Protein AF-A0A0L0FI45-F1 (afdb_monomer_lite)

Sequence (99 aa):
MIASANGDFRKLQANTQLSGLLGRTADVILPKGVHKTCRVESPTLDLVVELKAGVHDECVVIHNTADAVDNILNEQRYRVERRYRCRETGNIRIKLEMH

Radius of gyration: 16.41 Å; chains: 1; bounding box: 35×37×49 Å

Secondary structure (DSSP, 8-state):
---SS---HHHHHT-TTTGGGGT-EEEEEETTTEEEEEE-S--S--EEEEEPTT-TT-EEEEEEHHHHHHHHHTT---EEEEEEE-TTT--EEEEEEE-

pLDDT: mean 71.96, std 11.41, range [31.02, 88.5]

Foldseek 3Di:
DPDPPDLPVVVQLVDPVRVQQLQHWDFDQDPPRDTFIDRNGHHVDAFDWDDDPPDPPDIDTPDGSNVQVVCVRVVHKHKGWDWDQDPPPRDIDIDIDID

Organism: NCBI:txid667725

Structure (mmCIF, N/CA/C/O backbone):
data_AF-A0A0L0FI45-F1
#
_entry.id   AF-A0A0L0FI45-F1
#
loop_
_atom_site.group_PDB
_atom_site.id
_atom_site.type_symbol
_atom_site.label_atom_id
_atom_site.label_alt_id
_atom_site.label_comp_id
_atom_site.label_asym_id
_atom_site.label_entity_id
_atom_site.label_seq_id
_atom_site.pdbx_PDB_ins_code
_atom_site.Cartn_x
_atom_site.Cartn_y
_atom_site.Cartn_z
_atom_site.occupancy
_atom_site.B_iso_or_equiv
_atom_site.auth_seq_id
_atom_site.auth_comp_id
_atom_site.auth_asym_id
_atom_site.auth_atom_id
_atom_site.pdbx_PDB_model_num
ATOM 1 N N . MET A 1 1 ? 1.834 -9.442 15.141 1.00 33.91 1 MET A N 1
ATOM 2 C CA . MET A 1 1 ? 1.299 -8.192 14.561 1.00 33.91 1 MET A CA 1
ATOM 3 C C . MET A 1 1 ? 2.478 -7.280 14.246 1.00 33.91 1 MET A C 1
ATOM 5 O O . MET A 1 1 ? 2.934 -6.549 15.114 1.00 33.91 1 MET A O 1
ATOM 9 N N . ILE A 1 2 ? 3.064 -7.419 13.056 1.00 31.02 2 ILE A N 1
ATOM 10 C CA . ILE A 1 2 ? 4.201 -6.596 12.630 1.00 31.02 2 ILE A CA 1
ATOM 11 C C . ILE A 1 2 ? 3.627 -5.387 11.881 1.00 31.02 2 ILE A C 1
ATOM 13 O O . ILE A 1 2 ? 2.918 -5.549 10.898 1.00 31.02 2 ILE A O 1
ATOM 17 N N . ALA A 1 3 ? 3.942 -4.195 12.395 1.00 37.47 3 ALA A N 1
ATOM 18 C CA . ALA A 1 3 ? 3.866 -2.890 11.733 1.00 37.47 3 ALA A CA 1
ATOM 19 C C . ALA A 1 3 ? 2.494 -2.190 11.573 1.00 37.47 3 ALA A C 1
ATOM 21 O O . ALA A 1 3 ? 2.126 -1.740 10.497 1.00 37.47 3 ALA A O 1
ATOM 22 N N . SER A 1 4 ? 1.827 -1.925 12.702 1.00 39.56 4 SER A N 1
ATOM 23 C CA . SER A 1 4 ? 0.941 -0.748 12.874 1.00 39.56 4 SER A CA 1
ATOM 24 C C . SER A 1 4 ? 1.722 0.542 13.246 1.00 39.56 4 SER A C 1
ATOM 26 O O . SER A 1 4 ? 1.178 1.647 13.244 1.00 39.56 4 SER A O 1
ATOM 28 N N . ALA A 1 5 ? 3.033 0.445 13.513 1.00 37.53 5 ALA A N 1
ATOM 29 C CA . ALA A 1 5 ? 3.824 1.554 14.065 1.00 37.53 5 ALA A CA 1
ATOM 30 C C . ALA A 1 5 ? 4.181 2.671 13.061 1.00 37.53 5 ALA A C 1
ATOM 32 O O . ALA A 1 5 ? 4.345 3.815 13.473 1.00 37.53 5 ALA A O 1
ATOM 33 N N . ASN A 1 6 ? 4.226 2.380 11.757 1.00 42.06 6 ASN A N 1
ATOM 34 C CA . ASN A 1 6 ? 4.454 3.369 10.700 1.00 42.06 6 ASN A CA 1
ATOM 35 C C . ASN A 1 6 ? 3.308 3.281 9.687 1.00 42.06 6 ASN A C 1
ATOM 37 O O . ASN A 1 6 ? 3.452 2.638 8.656 1.00 42.06 6 ASN A O 1
ATOM 41 N N . GLY A 1 7 ? 2.165 3.915 9.962 1.00 49.16 7 GLY A N 1
ATOM 42 C CA . GLY A 1 7 ? 1.030 4.011 9.021 1.00 49.16 7 GLY A CA 1
ATOM 43 C C . GLY A 1 7 ? 1.313 4.839 7.758 1.00 49.16 7 GLY A C 1
ATOM 44 O O . GLY A 1 7 ? 0.410 5.461 7.218 1.00 49.16 7 GLY A O 1
ATOM 45 N N . ASP A 1 8 ? 2.572 4.908 7.332 1.00 61.44 8 ASP A N 1
ATOM 46 C CA . ASP A 1 8 ? 3.059 5.668 6.191 1.00 61.44 8 ASP A CA 1
ATOM 47 C C . ASP A 1 8 ? 3.735 4.693 5.219 1.00 61.44 8 ASP A C 1
ATOM 49 O O . ASP A 1 8 ? 4.932 4.400 5.305 1.00 61.44 8 ASP A O 1
ATOM 53 N N . PHE A 1 9 ? 2.927 4.151 4.307 1.00 61.28 9 PHE A N 1
ATOM 54 C CA . PHE A 1 9 ? 3.357 3.158 3.322 1.00 61.28 9 PHE A CA 1
ATOM 55 C C . PHE A 1 9 ? 4.442 3.683 2.377 1.00 61.28 9 PHE A C 1
ATOM 57 O O . PHE A 1 9 ? 5.281 2.901 1.938 1.00 61.28 9 PHE A O 1
ATOM 64 N N . ARG A 1 10 ? 4.511 5.000 2.130 1.00 62.75 10 ARG A N 1
ATOM 65 C CA . ARG A 1 10 ? 5.595 5.596 1.331 1.00 62.75 10 ARG A CA 1
ATOM 66 C C . ARG A 1 10 ? 6.937 5.481 2.050 1.00 62.75 10 ARG A C 1
ATOM 68 O O . ARG A 1 10 ? 7.944 5.141 1.434 1.00 62.75 10 ARG A O 1
ATOM 75 N N . LYS A 1 11 ? 6.957 5.708 3.367 1.00 66.38 11 LYS A N 1
ATOM 76 C CA . LYS A 1 11 ? 8.168 5.504 4.179 1.00 66.38 11 LYS A CA 1
ATOM 77 C C . LYS A 1 11 ? 8.554 4.035 4.289 1.00 66.38 11 LYS A C 1
ATOM 79 O O . LYS A 1 11 ? 9.742 3.733 4.353 1.00 66.38 11 LYS A O 1
ATOM 84 N N . LEU A 1 12 ? 7.572 3.134 4.302 1.00 66.44 12 LEU A N 1
ATOM 85 C CA . LEU A 1 12 ? 7.827 1.695 4.288 1.00 66.44 12 LEU A CA 1
ATOM 86 C C . LEU A 1 12 ? 8.428 1.242 2.947 1.00 66.44 12 LEU A C 1
ATOM 88 O O . LEU A 1 12 ? 9.386 0.478 2.943 1.00 66.44 12 LEU A O 1
ATOM 92 N N . GLN A 1 13 ? 7.928 1.772 1.826 1.00 67.00 13 GLN A N 1
ATOM 93 C CA . GLN A 1 13 ? 8.465 1.516 0.487 1.00 67.00 13 GLN A CA 1
ATOM 94 C C . GLN A 1 13 ? 9.904 2.032 0.326 1.00 67.00 13 GLN A C 1
ATOM 96 O O . GLN A 1 13 ? 10.743 1.340 -0.243 1.00 67.00 13 GLN A O 1
ATOM 101 N N . ALA A 1 14 ? 10.210 3.214 0.869 1.00 69.88 14 ALA A N 1
ATOM 102 C CA . ALA A 1 14 ? 11.556 3.792 0.837 1.00 69.88 14 ALA A CA 1
ATOM 103 C C . ALA A 1 14 ? 12.564 3.077 1.763 1.00 69.88 14 ALA A C 1
ATOM 105 O O . ALA A 1 14 ? 13.768 3.320 1.673 1.00 69.88 14 ALA A O 1
ATOM 106 N N . ASN A 1 15 ? 12.102 2.207 2.667 1.00 73.19 15 ASN A N 1
ATOM 107 C CA . ASN A 1 15 ? 12.968 1.481 3.588 1.00 73.19 15 ASN A CA 1
ATOM 108 C C . ASN A 1 15 ? 13.516 0.207 2.925 1.00 73.19 15 ASN A C 1
ATOM 110 O O . ASN A 1 15 ? 12.782 -0.749 2.694 1.00 73.19 15 ASN A O 1
ATOM 114 N N . THR A 1 16 ? 14.824 0.158 2.671 1.00 70.75 16 THR A N 1
ATOM 115 C CA . THR A 1 16 ? 15.486 -0.962 1.977 1.00 70.75 16 THR A CA 1
ATOM 116 C C . THR A 1 16 ? 15.421 -2.298 2.717 1.00 70.75 16 THR A C 1
ATOM 118 O O . THR A 1 16 ? 15.497 -3.340 2.073 1.00 70.75 16 THR A O 1
ATOM 121 N N . GLN A 1 17 ? 15.264 -2.292 4.043 1.00 72.44 17 GLN A N 1
ATOM 122 C CA . GLN A 1 17 ? 15.164 -3.510 4.854 1.00 72.44 17 GLN A CA 1
ATOM 123 C C . GLN A 1 17 ? 13.726 -4.034 4.946 1.00 72.44 17 GLN A C 1
ATOM 125 O O . GLN A 1 17 ? 13.519 -5.236 5.088 1.00 72.44 17 GLN A O 1
ATOM 130 N N . LEU A 1 18 ? 12.732 -3.142 4.874 1.00 69.62 18 LEU A N 1
ATOM 131 C CA . LEU A 1 18 ? 11.319 -3.473 5.089 1.00 69.62 18 LEU A CA 1
ATOM 132 C C . LEU A 1 18 ? 10.474 -3.455 3.808 1.00 69.62 18 LEU A C 1
ATOM 134 O O . LEU A 1 18 ? 9.345 -3.940 3.829 1.00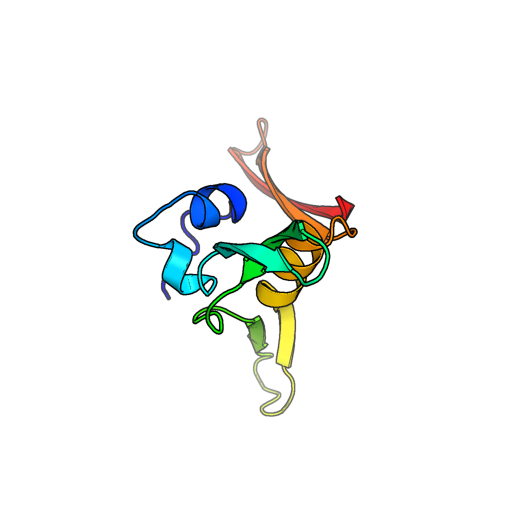 69.62 18 LEU A O 1
ATOM 138 N N . SER A 1 19 ? 11.006 -2.967 2.684 1.00 69.38 19 SER A N 1
ATOM 139 C CA . SER A 1 19 ? 10.317 -2.955 1.384 1.00 69.38 19 SER A CA 1
ATOM 140 C C . SER A 1 19 ? 10.007 -4.359 0.847 1.00 69.38 19 SER A C 1
ATOM 142 O O . SER A 1 19 ? 9.074 -4.515 0.060 1.00 69.38 19 SER A O 1
ATOM 144 N N . GLY A 1 20 ? 10.711 -5.388 1.338 1.00 69.00 20 GLY A N 1
ATOM 145 C CA . GLY A 1 20 ? 10.371 -6.809 1.163 1.00 69.00 20 GLY A CA 1
ATOM 146 C C . GLY A 1 20 ? 8.944 -7.151 1.580 1.00 69.00 20 GLY A C 1
ATOM 147 O O . GLY A 1 20 ? 8.262 -7.903 0.893 1.00 69.00 20 GLY A O 1
ATOM 148 N N . LEU A 1 21 ? 8.431 -6.512 2.635 1.00 70.81 21 LEU A N 1
ATOM 149 C CA . LEU A 1 21 ? 7.062 -6.744 3.105 1.00 70.81 21 LEU A CA 1
ATOM 150 C C . LEU A 1 21 ? 6.006 -6.288 2.088 1.00 70.81 21 LEU A C 1
ATOM 152 O O . LEU A 1 21 ? 4.886 -6.794 2.100 1.00 70.81 21 LEU A O 1
ATOM 156 N N . LEU A 1 22 ? 6.376 -5.364 1.199 1.00 68.75 22 LEU A N 1
ATOM 157 C CA . LEU A 1 22 ? 5.547 -4.850 0.111 1.00 68.75 22 LEU A CA 1
ATOM 158 C C . LEU A 1 22 ? 5.907 -5.476 -1.246 1.00 68.75 22 LEU A C 1
ATOM 160 O O . LEU A 1 22 ? 5.395 -5.033 -2.269 1.00 68.75 22 LEU A O 1
ATOM 164 N N . GLY A 1 23 ? 6.765 -6.497 -1.278 1.00 71.69 23 GLY A N 1
ATOM 165 C CA . GLY A 1 23 ? 7.147 -7.200 -2.503 1.00 71.69 23 GLY A CA 1
ATOM 166 C C . GLY A 1 23 ? 8.266 -6.536 -3.309 1.00 71.69 23 GLY A C 1
ATOM 167 O O . GLY A 1 23 ? 8.513 -6.954 -4.432 1.00 71.69 23 GLY A O 1
ATOM 168 N N . ARG A 1 24 ? 8.952 -5.527 -2.742 1.00 72.56 24 ARG A N 1
ATOM 169 C CA . ARG A 1 24 ? 10.039 -4.733 -3.358 1.00 72.56 24 ARG A CA 1
ATOM 170 C C . ARG A 1 24 ? 9.668 -4.087 -4.698 1.00 72.56 24 ARG A C 1
ATOM 172 O O . ARG A 1 24 ? 8.972 -4.636 -5.541 1.00 72.56 24 ARG A O 1
ATOM 179 N N . THR A 1 25 ? 10.185 -2.890 -4.935 1.00 75.31 25 THR A N 1
ATOM 180 C CA . THR A 1 25 ? 10.014 -2.206 -6.222 1.00 75.31 25 THR A CA 1
ATOM 181 C C . THR A 1 25 ? 11.353 -2.063 -6.922 1.00 75.31 25 THR A C 1
ATOM 183 O O . THR A 1 25 ? 12.354 -1.771 -6.268 1.00 75.31 25 THR A O 1
ATOM 186 N N . ALA A 1 26 ? 11.370 -2.269 -8.235 1.00 75.94 26 ALA A N 1
ATOM 187 C CA . ALA A 1 26 ? 12.547 -2.090 -9.072 1.00 75.94 26 ALA A CA 1
ATOM 188 C C . ALA A 1 26 ? 12.169 -1.398 -10.382 1.00 75.94 26 ALA A C 1
ATOM 190 O O . ALA A 1 26 ? 11.081 -1.617 -10.921 1.00 75.94 26 ALA A O 1
ATOM 191 N N . ASP A 1 27 ? 13.088 -0.591 -10.903 1.00 80.19 27 ASP A N 1
ATOM 192 C CA . ASP A 1 27 ? 12.952 -0.021 -12.236 1.00 80.19 27 ASP A CA 1
ATOM 193 C C . ASP A 1 27 ? 13.289 -1.087 -13.273 1.00 80.19 27 ASP A C 1
ATOM 195 O O . ASP A 1 27 ? 14.394 -1.632 -13.304 1.00 80.19 27 ASP A O 1
ATOM 199 N N . VAL A 1 28 ? 12.315 -1.396 -14.120 1.00 78.19 28 VAL A N 1
ATOM 200 C CA . VAL A 1 28 ? 12.460 -2.326 -15.232 1.00 78.19 28 VAL A CA 1
ATOM 201 C C . VAL A 1 28 ? 12.344 -1.574 -16.548 1.00 78.19 28 VAL A C 1
ATOM 203 O O . VAL A 1 28 ? 11.549 -0.644 -16.700 1.00 78.19 28 VAL A O 1
ATOM 206 N N . ILE A 1 29 ? 13.150 -1.989 -17.522 1.00 82.88 29 ILE A N 1
ATOM 207 C CA . ILE A 1 29 ? 13.047 -1.502 -18.895 1.00 82.88 29 ILE A CA 1
ATOM 208 C C . ILE A 1 29 ? 12.104 -2.451 -19.625 1.00 82.88 29 ILE A C 1
ATOM 210 O O . ILE A 1 29 ? 12.442 -3.602 -19.902 1.00 82.88 29 ILE A O 1
ATOM 214 N N . LEU A 1 30 ? 10.897 -1.974 -19.907 1.00 77.44 30 LEU A N 1
ATOM 215 C CA . LEU A 1 30 ? 9.924 -2.703 -20.706 1.00 77.44 30 LEU A CA 1
ATOM 216 C C . LEU A 1 30 ? 10.365 -2.742 -22.181 1.00 77.44 30 LEU A C 1
ATOM 218 O O . LEU A 1 30 ? 11.127 -1.875 -22.634 1.00 77.44 30 LEU A O 1
ATOM 222 N N . PRO A 1 31 ? 9.857 -3.707 -22.973 1.00 68.44 31 PRO A N 1
ATOM 223 C CA . PRO A 1 31 ? 10.051 -3.705 -24.418 1.00 68.44 31 PRO A CA 1
ATOM 224 C C . PRO A 1 31 ? 9.691 -2.331 -24.998 1.00 68.44 31 PRO A C 1
ATOM 226 O O . PRO A 1 31 ? 8.664 -1.764 -24.628 1.00 68.44 31 PRO A O 1
ATOM 229 N N . LYS A 1 32 ? 10.520 -1.818 -25.919 1.00 78.38 32 LYS A N 1
ATOM 230 C CA . LYS A 1 32 ? 10.497 -0.438 -26.464 1.00 78.38 32 LYS A CA 1
ATOM 231 C C . LYS A 1 32 ? 11.200 0.636 -25.614 1.00 78.38 32 LYS A C 1
ATOM 233 O O . LYS A 1 32 ? 11.054 1.815 -25.912 1.00 78.38 32 LYS A O 1
ATOM 238 N N . GLY A 1 33 ? 11.990 0.250 -24.608 1.00 77.94 33 GLY A N 1
ATOM 239 C CA . GLY A 1 33 ? 12.850 1.186 -23.866 1.00 77.94 33 GLY A CA 1
ATOM 240 C C . GLY A 1 33 ? 12.102 2.046 -22.845 1.00 77.94 33 GLY A C 1
ATOM 241 O O . GLY A 1 33 ? 12.614 3.072 -22.406 1.00 77.94 33 GLY A O 1
ATOM 242 N N . VAL A 1 34 ? 10.883 1.648 -22.474 1.00 81.69 34 VAL A N 1
ATOM 243 C CA . VAL A 1 34 ? 10.081 2.367 -21.482 1.00 81.69 34 VAL A CA 1
ATOM 244 C C . VAL A 1 34 ? 10.570 1.985 -20.091 1.00 81.69 34 VAL A C 1
ATOM 246 O O . VAL A 1 34 ? 10.486 0.821 -19.702 1.00 81.69 34 VAL A O 1
ATOM 249 N N . HIS A 1 35 ? 11.060 2.965 -19.338 1.00 80.38 35 HIS A N 1
ATOM 250 C CA . HIS A 1 35 ? 11.380 2.792 -17.926 1.00 80.38 35 HIS A CA 1
ATOM 251 C C . HIS A 1 35 ? 10.082 2.770 -17.118 1.00 80.38 35 HIS A C 1
ATOM 253 O O . HIS A 1 35 ? 9.288 3.707 -17.200 1.00 80.38 35 HIS A O 1
ATOM 259 N N . LYS A 1 36 ? 9.859 1.704 -16.349 1.00 79.56 36 LYS A N 1
ATOM 260 C CA . LYS A 1 36 ? 8.717 1.594 -15.441 1.00 79.56 36 LYS A CA 1
ATOM 261 C C . LYS A 1 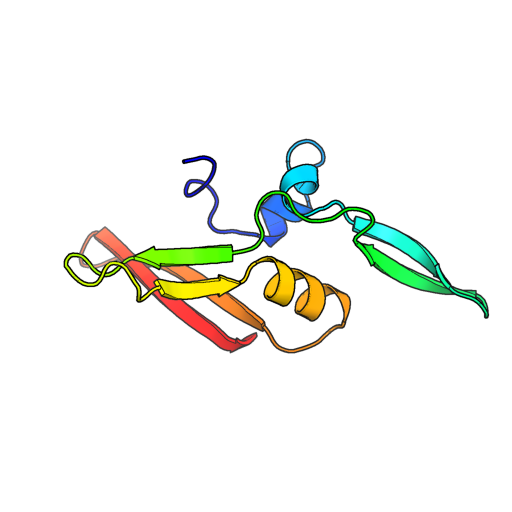36 ? 9.166 1.002 -14.113 1.00 79.56 36 LYS A C 1
ATOM 263 O O . LYS A 1 36 ? 9.851 -0.015 -14.093 1.00 79.56 36 LYS A O 1
ATOM 268 N N . THR A 1 37 ? 8.739 1.597 -13.008 1.00 77.62 37 THR A N 1
ATOM 269 C CA . THR A 1 37 ? 8.898 0.989 -11.687 1.00 77.62 37 THR A CA 1
ATOM 270 C C . THR A 1 37 ? 7.822 -0.079 -11.496 1.00 77.62 37 THR A C 1
ATOM 272 O O . THR A 1 37 ? 6.628 0.205 -11.586 1.00 77.62 37 THR A O 1
ATOM 275 N N . CYS A 1 38 ? 8.236 -1.316 -11.236 1.00 73.62 38 CYS A N 1
ATOM 276 C CA . CYS A 1 38 ? 7.344 -2.457 -11.043 1.00 73.62 38 CYS A CA 1
ATOM 277 C C . CYS A 1 38 ? 7.637 -3.155 -9.716 1.00 73.62 38 CYS A C 1
ATOM 279 O O . CYS A 1 38 ? 8.746 -3.073 -9.180 1.00 73.62 38 CYS A O 1
ATOM 281 N N . ARG A 1 39 ? 6.642 -3.880 -9.201 1.00 72.75 39 ARG A N 1
ATOM 282 C CA . ARG A 1 39 ? 6.853 -4.820 -8.101 1.00 72.75 39 ARG A CA 1
ATOM 283 C C . ARG A 1 39 ? 7.571 -6.066 -8.624 1.00 72.75 39 ARG A C 1
ATOM 285 O O . ARG A 1 39 ? 7.252 -6.532 -9.717 1.00 72.75 39 ARG A O 1
ATOM 292 N N . VAL A 1 40 ? 8.544 -6.573 -7.872 1.00 77.44 40 VAL A N 1
ATOM 293 C CA . VAL A 1 40 ? 9.372 -7.725 -8.287 1.00 77.44 40 VAL A CA 1
ATOM 294 C C . VAL A 1 40 ? 9.033 -9.019 -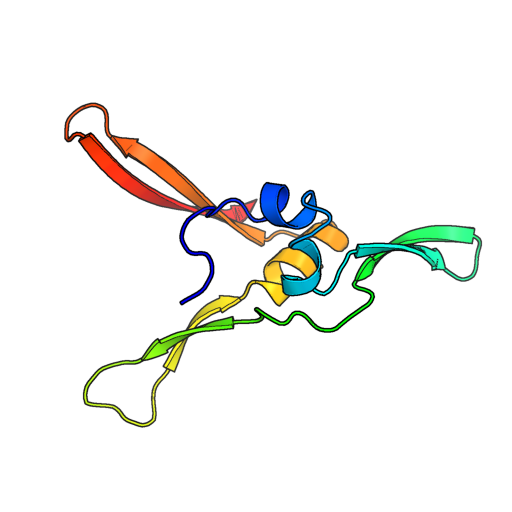7.550 1.00 77.44 40 VAL A C 1
ATOM 296 O O . VAL A 1 40 ? 9.367 -10.096 -8.033 1.00 77.44 40 VAL A O 1
ATOM 299 N N . GLU A 1 41 ? 8.343 -8.932 -6.417 1.00 75.69 41 GLU A N 1
ATOM 300 C CA . GLU A 1 41 ? 7.947 -10.064 -5.581 1.00 75.69 41 GLU A CA 1
ATOM 301 C C . GLU A 1 41 ? 6.500 -9.879 -5.091 1.00 75.69 41 GLU A C 1
ATOM 303 O O . GLU A 1 41 ? 5.968 -8.766 -5.051 1.00 75.69 41 GLU A O 1
ATOM 308 N N . SER A 1 42 ? 5.844 -10.968 -4.689 1.00 67.44 42 SER A N 1
ATOM 309 C CA . SER A 1 42 ? 4.537 -10.878 -4.030 1.00 67.44 42 SER A CA 1
ATOM 310 C C . SER A 1 42 ? 4.690 -10.268 -2.629 1.00 67.44 42 SER A C 1
ATOM 312 O O . SER A 1 42 ? 5.599 -10.662 -1.893 1.00 67.44 42 SER A O 1
ATOM 314 N N . PRO A 1 43 ? 3.826 -9.322 -2.219 1.00 69.50 43 PRO A N 1
ATOM 315 C CA . PRO A 1 43 ? 3.912 -8.725 -0.893 1.00 69.50 43 PRO A CA 1
ATOM 316 C C . PRO A 1 43 ? 3.632 -9.750 0.207 1.00 69.50 43 PRO A C 1
ATOM 318 O O . PRO A 1 43 ? 2.671 -10.509 0.143 1.00 69.50 43 PRO A O 1
ATOM 321 N N . THR A 1 44 ? 4.442 -9.731 1.267 1.00 67.88 44 THR A N 1
ATOM 322 C CA . THR A 1 44 ? 4.163 -10.502 2.491 1.00 67.88 44 THR A CA 1
ATOM 323 C C . THR A 1 44 ? 2.976 -9.919 3.269 1.00 67.88 44 THR A C 1
ATOM 325 O O . THR A 1 44 ? 2.281 -10.648 3.972 1.00 67.88 44 THR A O 1
ATOM 328 N N . LEU A 1 45 ? 2.735 -8.607 3.155 1.00 63.44 45 LEU A N 1
ATOM 329 C CA . LEU A 1 45 ? 1.567 -7.921 3.710 1.00 63.44 45 LEU A CA 1
ATOM 330 C C . LEU A 1 45 ? 0.669 -7.425 2.573 1.00 63.44 45 LEU A C 1
ATOM 332 O O . LEU A 1 45 ? 0.937 -6.397 1.950 1.00 63.44 45 LEU A O 1
ATOM 336 N N . ASP A 1 46 ? -0.394 -8.178 2.313 1.00 64.94 46 ASP A N 1
ATOM 337 C CA . ASP A 1 46 ? -1.284 -7.971 1.167 1.00 64.94 46 ASP A CA 1
ATOM 338 C C . ASP A 1 46 ? -2.608 -7.301 1.586 1.00 64.94 46 ASP A C 1
ATOM 340 O O . ASP A 1 46 ? -2.990 -6.242 1.080 1.00 64.94 46 ASP A O 1
ATOM 344 N N . LEU A 1 47 ? -3.253 -7.861 2.615 1.00 65.88 47 LEU A N 1
ATOM 345 C CA . LEU A 1 47 ? -4.594 -7.488 3.059 1.00 65.88 47 LEU A CA 1
ATOM 346 C C . LEU A 1 47 ? -4.691 -7.427 4.587 1.00 65.88 47 LEU A C 1
ATOM 348 O O . LEU A 1 47 ? -4.233 -8.321 5.298 1.00 65.88 47 LEU A O 1
ATOM 352 N N . VAL A 1 48 ? -5.364 -6.393 5.090 1.00 67.25 48 VAL A N 1
ATOM 353 C CA . VAL A 1 48 ? -5.882 -6.337 6.458 1.00 67.25 48 VAL A CA 1
ATOM 354 C C . VAL A 1 48 ? -7.389 -6.515 6.387 1.00 67.25 48 VAL A C 1
ATOM 356 O O . VAL A 1 48 ? -8.094 -5.736 5.738 1.00 67.25 48 VAL A O 1
ATOM 359 N N . VAL A 1 49 ? -7.876 -7.535 7.083 1.00 71.50 49 VAL A N 1
ATOM 360 C CA . VAL A 1 49 ? -9.299 -7.842 7.200 1.00 71.50 49 VAL A CA 1
ATOM 361 C C . VAL A 1 49 ? -9.759 -7.651 8.637 1.00 71.50 49 VAL A C 1
ATOM 363 O O . VAL A 1 49 ? -9.024 -7.938 9.582 1.00 71.50 49 VAL A O 1
ATOM 366 N N . GLU A 1 50 ? -10.978 -7.160 8.802 1.00 71.62 50 GLU A N 1
ATOM 367 C CA . GLU A 1 50 ? -11.681 -7.176 10.077 1.00 71.62 50 GLU A CA 1
ATOM 368 C C . GLU A 1 50 ? -12.537 -8.443 10.151 1.00 71.62 50 GLU A C 1
ATOM 370 O O . GLU A 1 50 ? -13.317 -8.730 9.238 1.00 71.62 50 GLU A O 1
ATOM 375 N N . LEU A 1 51 ? -12.366 -9.206 11.232 1.00 73.06 51 LEU A N 1
ATOM 376 C CA . LEU A 1 51 ? -13.183 -10.375 11.545 1.00 73.06 51 LEU A CA 1
ATOM 377 C C . LEU A 1 51 ? -14.324 -9.942 12.464 1.00 73.06 51 LEU A C 1
ATOM 379 O O . LEU A 1 51 ? -14.078 -9.377 13.532 1.00 73.06 51 LEU A O 1
ATOM 383 N N . LYS A 1 52 ? -15.569 -10.228 12.077 1.00 72.25 52 LYS A N 1
ATOM 384 C CA . LYS A 1 52 ? -16.722 -9.956 12.939 1.00 72.25 52 LYS A CA 1
ATOM 385 C C . LYS A 1 52 ? -16.900 -11.089 13.944 1.00 72.25 52 LYS A C 1
ATOM 387 O O . LYS A 1 52 ? -17.110 -12.242 13.577 1.00 72.25 52 LYS A O 1
ATOM 392 N N . ALA A 1 53 ? -16.848 -10.758 15.232 1.00 64.12 53 ALA A N 1
ATOM 393 C CA . ALA A 1 53 ? -17.093 -11.732 16.290 1.00 64.12 53 ALA A CA 1
ATOM 39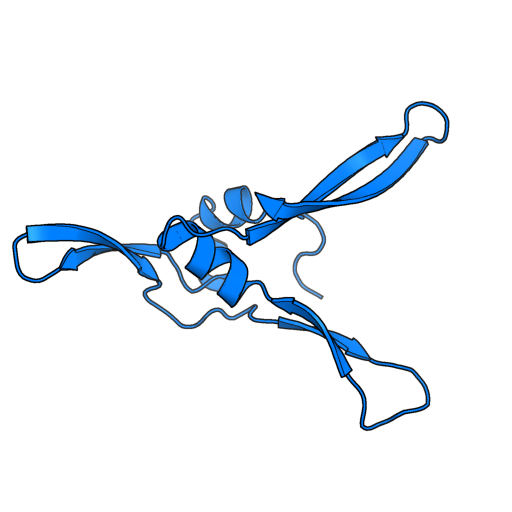4 C C . ALA A 1 53 ? -18.500 -12.349 16.160 1.00 64.12 53 ALA A C 1
ATOM 396 O O . ALA A 1 53 ? -19.483 -11.632 15.985 1.00 64.12 53 ALA A O 1
ATOM 397 N N . GLY A 1 54 ? -18.590 -13.678 16.258 1.00 70.38 54 GLY A N 1
ATOM 398 C CA . GLY A 1 54 ? -19.852 -14.427 16.178 1.00 70.38 54 GLY A CA 1
ATOM 399 C C . GLY A 1 54 ? -20.294 -14.813 14.764 1.00 70.38 54 GLY A C 1
ATOM 400 O O . GLY A 1 54 ? -21.210 -15.620 14.631 1.00 70.38 54 GLY A O 1
ATOM 401 N N . VAL A 1 55 ? -19.624 -14.310 13.723 1.00 62.19 55 VAL A N 1
ATOM 402 C CA . VAL A 1 55 ? -19.865 -14.698 12.329 1.00 62.19 55 VAL A CA 1
ATOM 403 C C . VAL A 1 55 ? -18.571 -15.299 11.795 1.00 62.19 55 VAL A C 1
ATOM 405 O O . VAL A 1 55 ? -17.669 -14.584 11.373 1.00 62.19 55 VAL A O 1
ATOM 408 N N . HIS A 1 56 ? -18.445 -16.625 11.875 1.00 57.84 56 HIS A N 1
ATOM 409 C CA . HIS A 1 56 ? -17.209 -17.341 11.526 1.00 57.84 56 HIS A CA 1
ATOM 410 C C . HIS A 1 56 ? -16.847 -17.249 10.030 1.00 57.84 56 HIS A C 1
ATOM 412 O O . HIS A 1 56 ? -15.734 -17.610 9.652 1.00 57.84 56 HIS A O 1
ATOM 418 N N . ASP A 1 57 ? -17.750 -16.698 9.212 1.00 64.50 57 ASP A N 1
ATOM 419 C CA . ASP A 1 57 ? -17.683 -16.756 7.751 1.00 64.50 57 ASP A CA 1
ATOM 420 C C . ASP A 1 57 ? -17.644 -15.359 7.097 1.00 64.50 57 ASP A C 1
ATOM 422 O O . ASP A 1 57 ? -17.562 -15.250 5.874 1.00 64.50 57 ASP A O 1
ATOM 426 N N . GLU A 1 58 ? -17.692 -14.275 7.885 1.00 66.19 58 GLU A N 1
ATOM 427 C CA . GLU A 1 58 ? -17.657 -12.901 7.368 1.00 66.19 58 GLU A CA 1
ATOM 428 C C . GLU A 1 58 ? -16.358 -12.185 7.743 1.00 66.19 58 GLU A C 1
ATOM 430 O O . GLU A 1 58 ? -16.099 -11.866 8.907 1.00 66.19 58 GLU A O 1
ATOM 435 N N . CYS A 1 59 ? -15.575 -11.840 6.722 1.00 67.56 59 CYS A N 1
ATOM 436 C CA . CYS A 1 59 ? -14.484 -10.884 6.835 1.00 67.56 59 CYS A CA 1
ATOM 437 C C . CYS A 1 59 ? -14.736 -9.689 5.910 1.00 67.56 59 CYS A C 1
ATOM 439 O O . CYS A 1 59 ? -15.301 -9.822 4.824 1.00 67.56 59 CYS A O 1
ATOM 441 N N . VAL A 1 60 ? -14.325 -8.500 6.348 1.00 71.50 60 VAL A N 1
ATOM 442 C CA . VAL A 1 60 ? -14.359 -7.292 5.516 1.00 71.50 60 VAL A CA 1
ATOM 443 C C . VAL A 1 60 ? -12.934 -6.816 5.315 1.00 71.50 60 VAL A C 1
ATOM 445 O O . VAL A 1 60 ? -12.197 -6.617 6.279 1.00 71.50 60 VAL A O 1
ATOM 448 N N . VAL A 1 61 ? -12.534 -6.618 4.059 1.00 68.62 61 VAL A N 1
ATOM 449 C CA . VAL A 1 61 ? -11.248 -5.994 3.741 1.00 68.62 61 VAL A CA 1
ATOM 450 C C . VAL A 1 61 ? -11.297 -4.537 4.178 1.00 68.62 61 VAL A C 1
ATOM 452 O O . VAL A 1 61 ? -12.024 -3.728 3.601 1.00 68.62 61 VAL A O 1
ATOM 455 N N . ILE A 1 62 ? -10.507 -4.201 5.194 1.00 71.12 62 ILE A N 1
ATOM 456 C CA . ILE A 1 62 ? -10.404 -2.834 5.708 1.00 71.12 62 ILE A CA 1
ATOM 457 C C . ILE A 1 62 ? -9.218 -2.090 5.094 1.00 71.12 62 ILE A C 1
ATOM 459 O O . ILE A 1 62 ? -9.302 -0.879 4.910 1.00 71.12 62 ILE A O 1
ATOM 463 N N . HIS A 1 63 ? -8.150 -2.801 4.715 1.00 71.62 63 HIS A N 1
ATOM 464 C CA . HIS A 1 63 ? -7.041 -2.249 3.936 1.00 71.62 63 HIS A CA 1
ATOM 465 C C . HIS A 1 63 ? -6.523 -3.273 2.924 1.00 71.62 63 HIS A C 1
ATOM 467 O O . HIS A 1 63 ? -6.122 -4.366 3.311 1.00 71.62 63 HIS A O 1
ATOM 473 N N . ASN A 1 64 ? -6.478 -2.894 1.646 1.00 76.38 64 ASN A N 1
ATOM 474 C CA . ASN A 1 64 ? -5.772 -3.640 0.605 1.00 76.38 64 ASN A CA 1
ATOM 475 C C . ASN A 1 64 ? -4.482 -2.886 0.254 1.00 76.38 64 ASN A C 1
ATOM 477 O O . ASN A 1 64 ? -4.508 -1.871 -0.448 1.00 76.38 64 ASN A O 1
ATOM 481 N N . THR A 1 65 ? -3.362 -3.329 0.822 1.00 72.38 65 THR A N 1
ATOM 482 C CA . THR A 1 65 ? -2.067 -2.665 0.653 1.00 72.38 65 THR A CA 1
ATOM 483 C C . THR A 1 65 ? -1.415 -3.004 -0.674 1.00 72.38 65 THR A C 1
ATOM 485 O O . THR A 1 65 ? -0.691 -2.159 -1.208 1.00 72.38 65 THR A O 1
ATOM 488 N N . ALA A 1 66 ? -1.688 -4.181 -1.243 1.00 73.44 66 ALA A N 1
ATOM 489 C CA . ALA A 1 66 ? -1.219 -4.492 -2.585 1.00 73.44 66 ALA A CA 1
ATOM 490 C C . ALA A 1 66 ? -1.856 -3.567 -3.620 1.00 73.44 66 ALA A C 1
ATOM 492 O O . ALA A 1 66 ? -1.106 -2.881 -4.314 1.00 73.44 66 ALA A O 1
ATOM 493 N N . ASP A 1 67 ? -3.188 -3.444 -3.624 1.00 78.56 67 ASP A N 1
ATOM 494 C CA . ASP A 1 67 ? -3.903 -2.547 -4.540 1.00 78.56 67 ASP A CA 1
ATOM 495 C C . ASP A 1 67 ? -3.417 -1.104 -4.393 1.00 78.56 67 ASP A C 1
ATOM 497 O O . ASP A 1 67 ? -3.235 -0.399 -5.380 1.00 78.56 67 ASP A O 1
ATOM 501 N N . ALA A 1 68 ? -3.200 -0.628 -3.164 1.00 75.94 68 ALA A N 1
ATOM 502 C CA . ALA A 1 68 ? -2.724 0.734 -2.940 1.00 75.94 68 ALA A CA 1
ATOM 503 C C . ALA A 1 68 ? -1.339 0.971 -3.566 1.00 75.94 68 ALA A C 1
ATOM 505 O O . ALA A 1 68 ? -1.132 1.990 -4.222 1.00 75.94 68 ALA A O 1
ATOM 506 N N . VAL A 1 69 ? -0.405 0.030 -3.401 1.00 75.06 69 VAL A N 1
ATOM 507 C CA . VAL A 1 69 ? 0.935 0.115 -4.004 1.00 75.06 69 VAL A CA 1
ATOM 508 C C . VAL A 1 69 ? 0.864 -0.005 -5.527 1.00 75.06 69 VAL A C 1
ATOM 510 O O . VAL A 1 69 ? 1.523 0.767 -6.219 1.00 75.06 69 VAL A O 1
ATOM 513 N N . ASP A 1 70 ? 0.033 -0.894 -6.068 1.00 81.75 70 ASP A N 1
ATOM 514 C CA . ASP A 1 70 ? -0.116 -1.038 -7.519 1.00 81.75 70 ASP A CA 1
ATOM 515 C C . ASP A 1 70 ? -0.762 0.203 -8.145 1.00 81.75 70 ASP A C 1
ATOM 517 O O . ASP A 1 70 ? -0.320 0.665 -9.197 1.00 81.75 70 ASP A O 1
ATOM 521 N N . ASN A 1 71 ? -1.747 0.806 -7.478 1.00 84.50 71 ASN A N 1
ATOM 522 C CA . ASN A 1 71 ? -2.324 2.080 -7.901 1.00 84.50 71 ASN A CA 1
ATOM 523 C C . ASN A 1 71 ? -1.278 3.203 -7.884 1.00 84.50 71 ASN A C 1
ATOM 525 O O . ASN A 1 71 ? -1.216 3.977 -8.834 1.00 84.50 71 ASN A O 1
ATOM 529 N N . ILE A 1 72 ? -0.411 3.267 -6.864 1.00 81.19 72 ILE A N 1
ATOM 530 C CA . ILE A 1 72 ? 0.699 4.234 -6.817 1.00 81.19 72 ILE A CA 1
ATOM 531 C C . ILE A 1 72 ? 1.647 4.038 -8.008 1.00 81.19 72 ILE A C 1
ATOM 533 O O . ILE A 1 72 ? 1.990 5.010 -8.676 1.00 81.19 72 ILE A O 1
ATOM 537 N N . LEU A 1 73 ? 2.054 2.797 -8.289 1.00 79.06 73 LEU A N 1
ATOM 538 C CA . LEU A 1 73 ? 2.983 2.476 -9.380 1.00 79.06 73 LEU A CA 1
ATOM 539 C C . LEU A 1 73 ? 2.390 2.718 -10.775 1.00 79.06 73 LEU A C 1
ATOM 541 O O . LEU A 1 73 ? 3.131 2.944 -11.728 1.00 79.06 73 LEU A O 1
ATOM 545 N N . ASN A 1 74 ? 1.065 2.656 -10.906 1.00 83.31 74 ASN A N 1
ATOM 546 C CA . ASN A 1 74 ? 0.355 2.917 -12.157 1.00 83.31 74 ASN A CA 1
ATOM 547 C C . ASN A 1 74 ? -0.211 4.345 -12.248 1.00 83.31 74 ASN A C 1
ATOM 549 O O . ASN A 1 74 ? -0.996 4.612 -13.155 1.00 83.31 74 ASN A O 1
ATOM 553 N N . GLU A 1 75 ? 0.159 5.243 -11.325 1.00 84.75 75 GLU A N 1
ATOM 554 C CA . GLU A 1 75 ? -0.334 6.630 -11.266 1.00 84.75 75 GLU A CA 1
ATOM 555 C C . GLU A 1 75 ? -1.874 6.737 -11.212 1.00 84.75 75 GLU A C 1
ATOM 557 O O . GLU A 1 75 ? -2.489 7.677 -11.714 1.00 84.75 75 GLU A O 1
ATOM 562 N N . GLN A 1 76 ? -2.520 5.752 -10.589 1.00 87.06 76 GLN A N 1
ATOM 563 C CA . GLN A 1 76 ? -3.965 5.688 -10.389 1.00 87.06 76 GLN A CA 1
ATOM 564 C C . GLN A 1 76 ? -4.355 6.232 -9.015 1.00 87.06 76 GLN A C 1
ATOM 566 O O . GLN A 1 76 ? -3.514 6.443 -8.143 1.00 87.06 76 GLN A O 1
ATOM 571 N N . ARG A 1 77 ? -5.657 6.457 -8.804 1.00 83.56 77 ARG A N 1
ATOM 572 C CA . ARG A 1 77 ? -6.168 6.928 -7.511 1.00 83.56 77 ARG A CA 1
ATOM 573 C C . ARG A 1 77 ? -6.102 5.827 -6.463 1.00 83.56 77 ARG A C 1
ATOM 575 O O . ARG A 1 77 ? -6.478 4.691 -6.736 1.00 83.56 77 ARG A O 1
ATOM 582 N N . TYR A 1 78 ? -5.730 6.178 -5.239 1.00 81.94 78 TYR A N 1
ATOM 583 C CA . TYR A 1 78 ? -5.656 5.231 -4.123 1.00 81.94 78 TYR A CA 1
ATOM 584 C C . TYR A 1 78 ? -6.153 5.847 -2.820 1.00 81.94 78 TYR A C 1
ATOM 586 O O . TYR A 1 78 ? -6.178 7.064 -2.634 1.00 81.94 78 TYR A O 1
ATOM 594 N N . ARG A 1 79 ? -6.578 4.983 -1.894 1.00 76.19 79 ARG A N 1
ATOM 595 C CA . ARG A 1 79 ? -6.975 5.400 -0.548 1.00 76.19 79 ARG A CA 1
ATOM 596 C C . ARG A 1 79 ? -5.737 5.633 0.303 1.00 76.19 79 ARG A C 1
ATOM 598 O O . ARG A 1 79 ? -4.844 4.791 0.353 1.00 76.19 79 ARG A O 1
ATOM 605 N N . VAL A 1 80 ? -5.719 6.753 1.011 1.00 74.75 80 VAL A N 1
ATOM 606 C CA . VAL A 1 80 ? -4.699 7.079 2.005 1.00 74.75 80 VAL A CA 1
ATOM 607 C C . VAL A 1 80 ? -5.335 7.308 3.361 1.00 74.75 80 VAL A C 1
ATOM 609 O O . VAL A 1 80 ? -6.364 7.972 3.490 1.00 74.75 80 VAL A O 1
ATOM 612 N N . GLU A 1 81 ? -4.684 6.777 4.388 1.00 76.62 81 GLU A N 1
ATOM 613 C CA . GLU A 1 81 ? -5.027 7.045 5.772 1.00 76.62 81 GLU A CA 1
ATOM 614 C C . GLU A 1 81 ? -4.172 8.212 6.284 1.00 76.62 81 GLU A C 1
ATOM 616 O O . GLU A 1 81 ? -2.955 8.097 6.431 1.00 76.62 81 GLU A O 1
ATOM 621 N N . ARG A 1 82 ? -4.795 9.358 6.572 1.00 76.00 82 ARG A N 1
ATOM 622 C CA . ARG A 1 82 ? -4.131 10.462 7.270 1.00 76.00 82 ARG A CA 1
ATOM 623 C C . ARG A 1 82 ? -4.406 10.377 8.761 1.00 76.00 82 ARG A C 1
ATOM 625 O O . ARG A 1 82 ? -5.545 10.518 9.208 1.00 76.00 82 ARG A O 1
ATOM 632 N N . ARG A 1 83 ? -3.330 10.229 9.532 1.00 80.38 83 ARG A N 1
ATOM 633 C CA . ARG A 1 83 ? -3.344 10.326 10.993 1.00 80.38 83 ARG A CA 1
ATOM 634 C C . ARG A 1 83 ? -2.934 11.725 11.411 1.00 80.38 83 ARG A C 1
ATOM 636 O O . ARG A 1 83 ? -1.875 12.207 11.017 1.00 80.38 83 ARG A O 1
ATOM 643 N N . TYR A 1 84 ? -3.743 12.367 12.238 1.00 81.81 84 TYR A N 1
ATOM 644 C CA . TYR A 1 84 ? -3.394 13.650 12.833 1.00 81.81 84 TYR A CA 1
ATOM 645 C C . TYR A 1 84 ? -3.801 13.684 14.297 1.00 81.81 84 TYR A C 1
ATOM 647 O O . TYR A 1 84 ? -4.807 13.108 14.712 1.00 81.81 84 TYR A O 1
ATOM 655 N N . ARG A 1 85 ? -2.991 14.364 15.104 1.00 84.31 85 ARG A N 1
ATOM 656 C CA . ARG A 1 85 ? -3.286 14.568 16.518 1.00 84.31 85 ARG A CA 1
ATOM 657 C C . ARG A 1 85 ? -4.259 15.737 16.646 1.00 84.31 85 ARG A C 1
ATOM 659 O O . ARG A 1 85 ? -3.960 16.844 16.202 1.00 84.31 85 ARG A O 1
ATOM 666 N N . CYS A 1 86 ? -5.428 15.495 17.229 1.00 85.00 86 CYS A N 1
ATOM 667 C CA . CYS A 1 86 ? -6.390 16.547 17.533 1.00 85.00 86 CYS A CA 1
ATOM 668 C C . CYS A 1 86 ? -5.806 17.449 18.628 1.00 85.00 86 CYS A C 1
ATOM 670 O O . CYS A 1 86 ? -5.511 16.969 19.720 1.00 85.00 86 CYS A O 1
ATOM 672 N N . ARG A 1 87 ? -5.628 18.747 18.342 1.00 88.50 87 ARG A N 1
ATOM 673 C CA . ARG A 1 87 ? -5.029 19.697 19.299 1.00 88.50 87 ARG A CA 1
ATOM 674 C C . ARG A 1 87 ? -5.853 19.872 20.576 1.00 88.50 87 ARG A C 1
ATOM 676 O O . ARG A 1 87 ? -5.270 20.101 21.622 1.00 88.50 87 ARG A O 1
ATOM 683 N N . GLU A 1 88 ? -7.172 19.737 20.488 1.00 88.06 88 GLU A N 1
ATOM 684 C CA . GLU A 1 88 ? -8.084 19.966 21.617 1.00 88.06 88 GLU A CA 1
ATOM 685 C C . GLU A 1 88 ? -8.158 18.774 22.573 1.00 88.06 88 GLU A C 1
ATOM 687 O O . GLU A 1 88 ? -8.213 18.946 23.783 1.00 88.06 88 GLU A O 1
ATOM 692 N N . THR A 1 89 ? -8.158 17.555 22.032 1.00 88.19 89 THR A N 1
ATOM 693 C CA . THR A 1 89 ? -8.397 16.333 22.822 1.00 88.19 89 THR A CA 1
ATOM 694 C C . THR A 1 89 ? -7.138 15.500 23.029 1.00 88.19 89 THR A C 1
ATOM 696 O O . THR A 1 89 ? -7.159 14.537 23.785 1.00 88.19 89 THR A O 1
ATOM 699 N N . GLY A 1 90 ? -6.049 15.796 22.314 1.00 82.75 90 GLY A N 1
ATOM 700 C CA . GLY A 1 90 ? -4.825 14.989 22.308 1.00 82.75 90 GLY A CA 1
ATOM 701 C C . GLY A 1 90 ? -4.955 13.633 21.601 1.00 82.75 90 GLY A C 1
ATOM 702 O O . GLY A 1 90 ? -3.931 13.008 21.307 1.00 82.75 90 GLY A O 1
ATOM 703 N N . ASN A 1 91 ? -6.180 13.209 21.276 1.00 75.56 91 ASN A N 1
ATOM 704 C CA . ASN A 1 91 ? -6.480 11.954 20.601 1.00 75.56 91 ASN A CA 1
ATOM 705 C C . ASN A 1 91 ? -5.978 11.956 19.155 1.00 75.56 91 ASN A C 1
ATOM 707 O O . ASN A 1 91 ? -5.995 12.979 18.460 1.00 75.56 91 ASN A O 1
ATOM 711 N N . ILE A 1 92 ? -5.568 10.782 18.677 1.00 75.69 92 ILE A N 1
ATOM 712 C CA . ILE A 1 92 ? -5.278 10.577 17.259 1.00 75.69 92 ILE A CA 1
ATOM 713 C C . ILE A 1 92 ? -6.603 10.407 16.523 1.00 75.69 92 ILE A C 1
ATOM 715 O O . ILE A 1 92 ? -7.425 9.571 16.890 1.00 75.69 92 ILE A O 1
ATOM 719 N N . ARG A 1 93 ? -6.804 11.211 15.479 1.00 79.31 93 ARG A N 1
ATOM 720 C CA . ARG A 1 93 ? -7.889 11.037 14.519 1.00 79.31 93 ARG A CA 1
ATOM 721 C C . ARG A 1 93 ? -7.332 10.477 13.227 1.00 79.31 93 ARG A C 1
ATOM 723 O O . ARG A 1 93 ? -6.218 10.806 12.812 1.00 79.31 93 ARG A O 1
ATOM 730 N N . ILE A 1 94 ? -8.145 9.634 12.616 1.00 77.56 94 ILE A N 1
ATOM 731 C CA . ILE A 1 94 ? -7.855 8.964 11.364 1.00 77.56 94 ILE A CA 1
ATOM 732 C C . ILE A 1 94 ? -8.869 9.464 10.342 1.00 77.56 94 ILE A C 1
ATOM 734 O O . ILE A 1 94 ? -10.069 9.466 10.614 1.00 77.56 94 ILE A O 1
ATOM 738 N N . LYS A 1 95 ? -8.391 9.905 9.180 1.00 80.06 95 LYS A N 1
ATOM 739 C CA . LYS A 1 95 ? -9.238 10.280 8.049 1.00 80.06 95 LYS A CA 1
ATOM 740 C C . LYS A 1 95 ? -8.793 9.521 6.809 1.00 80.06 95 LYS A C 1
ATOM 742 O O . LYS A 1 95 ? -7.616 9.552 6.456 1.00 80.06 95 LYS A O 1
ATOM 747 N N . LEU A 1 96 ? -9.746 8.859 6.163 1.00 77.81 96 LEU A N 1
ATOM 748 C CA . LEU A 1 96 ? -9.547 8.209 4.873 1.00 77.81 96 LEU A CA 1
ATOM 749 C C . LEU A 1 96 ? -9.829 9.222 3.762 1.00 77.81 96 LEU A C 1
ATOM 751 O O . LEU A 1 96 ? -10.887 9.852 3.744 1.00 77.81 96 LEU A O 1
ATOM 755 N N . GLU A 1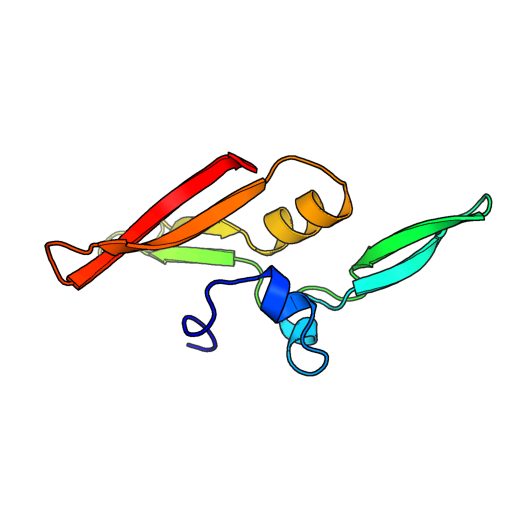 97 ? -8.879 9.389 2.849 1.00 81.31 97 GLU A N 1
ATOM 756 C CA . GLU A 1 97 ? -8.989 10.291 1.701 1.00 81.31 97 GLU A CA 1
ATOM 757 C C . GLU A 1 97 ? -8.581 9.558 0.417 1.00 81.31 97 GLU A C 1
ATOM 759 O O . GLU A 1 97 ? -7.812 8.599 0.455 1.00 81.31 97 GLU A O 1
ATOM 764 N N . MET A 1 98 ? -9.109 10.000 -0.726 1.00 82.31 98 MET A N 1
ATOM 765 C CA . MET A 1 98 ? -8.669 9.530 -2.042 1.00 82.31 98 MET A CA 1
ATOM 766 C C . MET A 1 98 ? -7.571 10.462 -2.552 1.00 82.31 98 MET A C 1
ATOM 768 O O . MET A 1 98 ? -7.816 11.666 -2.660 1.00 82.31 98 MET A O 1
ATOM 772 N N . HIS A 1 99 ? -6.409 9.908 -2.881 1.00 74.88 99 HIS A N 1
ATOM 773 C CA . HIS A 1 99 ? -5.290 10.604 -3.515 1.00 74.88 99 HIS A CA 1
ATOM 774 C C . HIS A 1 99 ? -5.187 10.221 -4.996 1.00 74.88 99 HIS A C 1
ATOM 776 O O . HIS A 1 99 ? -5.740 9.160 -5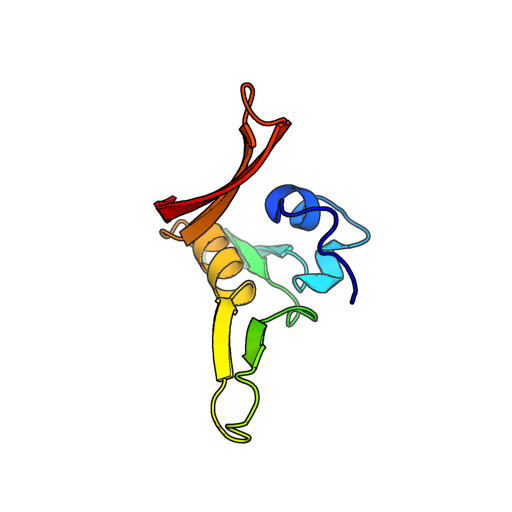.365 1.00 74.88 99 HIS A O 1
#